Protein AF-A0A6G1YR35-F1 (afdb_monomer_lite)

Foldseek 3Di:
DPVQFPDWPDWDWDDDPQAIEIETETEGEPPDDPVNVVVVVVVVQVVVCVVPVRHPPYHYHYDYPDDVVVVVVVVVVD

Radius of gyration: 15.6 Å; chains: 1; bounding box: 38×32×39 Å

Structure (mmCIF, N/CA/C/O backbone):
data_AF-A0A6G1YR35-F1
#
_entry.id   AF-A0A6G1YR35-F1
#
loop_
_atom_site.group_PDB
_atom_site.id
_atom_site.type_symbol
_atom_site.label_atom_id
_atom_site.label_alt_id
_atom_site.label_comp_id
_atom_site.label_asym_id
_atom_site.label_entity_id
_atom_site.label_seq_id
_atom_site.pdbx_PDB_ins_code
_atom_site.Cartn_x
_atom_site.Cartn_y
_atom_site.Cartn_z
_atom_site.occupancy
_atom_site.B_iso_or_equiv
_atom_site.auth_seq_id
_atom_site.auth_comp_id
_atom_site.auth_asym_id
_atom_site.auth_atom_id
_atom_site.pdbx_PDB_model_num
ATOM 1 N N . MET A 1 1 ? -2.859 -12.493 4.024 1.00 49.66 1 MET A N 1
ATOM 2 C CA . MET A 1 1 ? -3.519 -11.189 3.787 1.00 49.66 1 MET A CA 1
ATOM 3 C C . MET A 1 1 ? -3.171 -10.270 4.952 1.00 49.66 1 MET A C 1
ATOM 5 O O . MET A 1 1 ? -2.963 -10.799 6.035 1.00 49.66 1 MET A O 1
ATOM 9 N N . GLN A 1 2 ? -3.010 -8.958 4.738 1.00 62.38 2 GLN A N 1
ATOM 10 C CA . GLN A 1 2 ? -2.859 -8.000 5.846 1.00 62.38 2 GLN A CA 1
ATOM 11 C C . GLN A 1 2 ? -4.262 -7.714 6.401 1.00 62.38 2 GLN A C 1
ATOM 13 O O . GLN A 1 2 ? -5.070 -7.202 5.630 1.00 62.38 2 GLN A O 1
ATOM 18 N N . PRO A 1 3 ? -4.581 -8.084 7.655 1.00 66.56 3 PRO A N 1
ATOM 19 C CA . PRO A 1 3 ? -5.938 -7.974 8.196 1.00 66.56 3 PRO A CA 1
ATOM 20 C C . PRO A 1 3 ? -6.437 -6.528 8.288 1.00 66.56 3 PRO A C 1
ATOM 22 O O . PRO A 1 3 ? -7.637 -6.300 8.322 1.00 66.56 3 PRO A O 1
ATOM 25 N N . GLU A 1 4 ? -5.533 -5.550 8.285 1.00 73.75 4 GLU A N 1
ATOM 26 C CA . GLU A 1 4 ? -5.878 -4.131 8.335 1.00 73.75 4 GLU A CA 1
ATOM 27 C C . GLU A 1 4 ? -6.342 -3.552 6.993 1.00 73.75 4 GLU A C 1
ATOM 29 O O . GLU A 1 4 ? -7.016 -2.519 6.970 1.00 73.75 4 GLU A O 1
ATOM 34 N N . VAL A 1 5 ? -6.005 -4.211 5.880 1.00 74.94 5 VAL A N 1
ATOM 35 C CA . VAL A 1 5 ? -6.473 -3.836 4.543 1.00 74.94 5 VAL A CA 1
ATOM 36 C C . VAL A 1 5 ? -7.772 -4.581 4.288 1.00 74.94 5 VAL A C 1
ATOM 38 O O . VAL A 1 5 ? -7.757 -5.744 3.885 1.00 74.94 5 VAL A O 1
ATOM 41 N N . ASN A 1 6 ? -8.893 -3.904 4.524 1.00 76.31 6 ASN A N 1
ATOM 42 C CA . ASN A 1 6 ? -10.210 -4.510 4.379 1.00 76.31 6 ASN A CA 1
ATOM 43 C C . ASN A 1 6 ? -10.469 -4.892 2.912 1.00 76.31 6 ASN A C 1
ATOM 45 O O . ASN A 1 6 ? -10.895 -6.003 2.592 1.00 76.31 6 ASN A O 1
ATOM 49 N N . ARG A 1 7 ? -10.132 -3.988 1.980 1.00 79.12 7 ARG A N 1
ATOM 50 C CA . ARG A 1 7 ? -10.329 -4.236 0.550 1.00 79.12 7 ARG A CA 1
ATOM 51 C C . ARG A 1 7 ? -9.331 -3.486 -0.320 1.00 79.12 7 ARG A C 1
ATOM 53 O O . ARG A 1 7 ? -9.110 -2.294 -0.147 1.00 79.12 7 ARG A O 1
ATOM 60 N N . ILE A 1 8 ? -8.801 -4.159 -1.339 1.00 80.44 8 ILE A N 1
ATOM 61 C CA . ILE A 1 8 ? -8.126 -3.486 -2.456 1.00 80.44 8 ILE A CA 1
ATOM 62 C C . ILE A 1 8 ? -9.212 -3.010 -3.42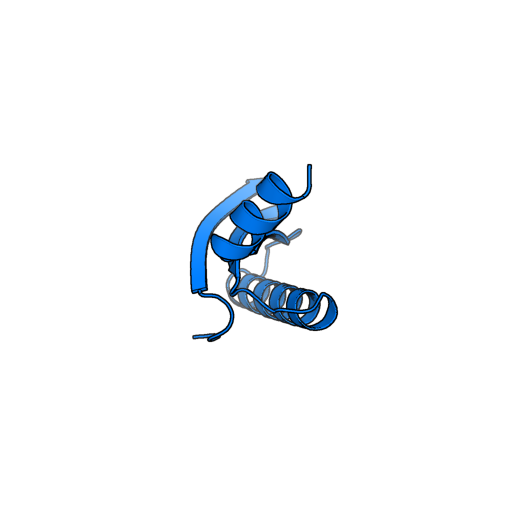2 1.00 80.44 8 ILE A C 1
ATOM 64 O O . ILE A 1 8 ? -9.974 -3.824 -3.947 1.00 80.44 8 ILE A O 1
ATOM 68 N N . ILE A 1 9 ? -9.302 -1.698 -3.636 1.00 78.62 9 ILE A N 1
ATOM 69 C CA . ILE A 1 9 ? -10.270 -1.099 -4.558 1.00 78.62 9 ILE A CA 1
ATOM 70 C C . ILE A 1 9 ? -9.777 -1.280 -5.988 1.00 78.62 9 ILE A C 1
ATOM 72 O O . ILE A 1 9 ? -10.526 -1.730 -6.854 1.00 78.62 9 ILE A O 1
ATOM 76 N N . THR A 1 10 ? -8.520 -0.925 -6.260 1.00 82.00 10 THR A N 1
ATOM 77 C CA . THR A 1 10 ? -7.963 -0.941 -7.615 1.00 82.00 10 THR A CA 1
ATOM 78 C C . THR A 1 10 ? -6.435 -0.955 -7.589 1.00 82.00 10 THR A C 1
ATOM 80 O O . THR A 1 10 ? -5.806 -0.305 -6.757 1.00 82.00 10 THR A O 1
ATOM 83 N N . ILE A 1 11 ? -5.829 -1.657 -8.552 1.00 83.88 11 ILE A N 1
ATOM 84 C CA . ILE A 1 11 ? -4.406 -1.535 -8.885 1.00 83.88 11 ILE A CA 1
ATOM 85 C C . ILE A 1 11 ? -4.305 -1.231 -10.378 1.00 83.88 11 ILE A C 1
ATOM 87 O O . ILE A 1 11 ? -4.840 -1.972 -11.202 1.00 83.88 11 ILE A O 1
ATOM 91 N N . ARG A 1 12 ? -3.634 -0.137 -10.740 1.00 84.62 12 ARG A N 1
ATOM 92 C CA . ARG A 1 12 ? -3.401 0.257 -12.135 1.00 84.62 12 ARG A CA 1
ATOM 93 C C . ARG A 1 12 ? -1.926 0.507 -12.358 1.00 84.62 12 ARG A C 1
ATOM 95 O O . ARG A 1 12 ? -1.305 1.251 -11.604 1.00 84.62 12 ARG A O 1
ATOM 102 N N . THR A 1 13 ? -1.389 -0.060 -13.426 1.00 83.75 13 THR A N 1
ATOM 103 C CA . THR A 1 13 ? -0.029 0.220 -13.876 1.00 83.75 13 THR A CA 1
ATOM 104 C C . THR A 1 13 ? -0.068 0.978 -15.193 1.00 83.75 13 THR A C 1
ATOM 106 O O . THR A 1 13 ? -0.902 0.717 -16.060 1.00 83.75 13 THR A O 1
ATOM 109 N N . ARG A 1 14 ? 0.818 1.960 -15.348 1.00 84.25 14 ARG A N 1
ATOM 110 C CA . ARG A 1 14 ? 0.979 2.710 -16.594 1.00 84.25 14 ARG A CA 1
ATOM 111 C C . ARG A 1 14 ? 2.447 2.740 -16.969 1.00 84.25 14 ARG A C 1
ATOM 113 O O . ARG A 1 14 ? 3.267 3.249 -16.211 1.00 84.25 14 ARG A O 1
ATOM 120 N N . ARG A 1 15 ? 2.772 2.254 -18.166 1.00 80.56 15 ARG A N 1
ATOM 121 C CA . ARG A 1 15 ? 4.101 2.444 -18.745 1.00 80.56 15 ARG A CA 1
ATOM 122 C C . ARG A 1 15 ? 4.206 3.867 -19.296 1.00 80.56 15 ARG A C 1
ATOM 124 O O . ARG A 1 15 ? 3.451 4.246 -20.188 1.00 80.56 15 ARG A O 1
ATOM 131 N N . CYS A 1 16 ? 5.129 4.646 -18.750 1.00 75.81 16 CYS A N 1
ATOM 132 C CA . CYS A 1 16 ? 5.515 5.969 -19.223 1.00 75.81 16 CYS A CA 1
ATOM 133 C C . CYS A 1 16 ? 6.966 5.898 -19.704 1.00 75.81 16 CYS A C 1
ATOM 135 O O . CYS A 1 16 ? 7.895 6.042 -18.911 1.00 75.81 16 CYS A O 1
ATOM 137 N N . SER A 1 17 ? 7.148 5.681 -21.010 1.00 78.44 17 SER A N 1
ATOM 138 C CA . SER A 1 17 ? 8.467 5.510 -21.631 1.00 78.44 17 SER A CA 1
ATOM 139 C C . SER A 1 17 ? 9.283 4.408 -20.921 1.00 78.44 17 SER A C 1
ATOM 141 O O . SER A 1 17 ? 8.877 3.240 -20.930 1.00 78.44 17 SER A O 1
ATOM 143 N N . GLU A 1 18 ? 10.382 4.778 -20.261 1.00 76.31 18 GLU A N 1
ATOM 144 C CA . GLU A 1 18 ? 11.284 3.894 -19.514 1.00 76.31 18 GLU A CA 1
ATOM 145 C C . GLU A 1 18 ? 10.839 3.597 -18.073 1.00 76.31 18 GLU A C 1
ATOM 147 O O . GLU A 1 18 ? 11.453 2.775 -17.399 1.00 76.31 18 GLU A O 1
ATOM 152 N N . ARG A 1 19 ? 9.779 4.245 -17.574 1.00 73.69 19 ARG A N 1
ATOM 153 C CA . ARG A 1 19 ? 9.302 4.080 -16.192 1.00 73.69 19 ARG A CA 1
ATOM 154 C C . ARG A 1 19 ? 7.924 3.437 -16.150 1.00 73.69 19 ARG A C 1
ATOM 156 O O . ARG A 1 19 ? 7.052 3.753 -16.958 1.00 73.69 19 ARG A O 1
ATOM 163 N N . CYS A 1 20 ? 7.697 2.559 -15.180 1.00 81.56 20 CYS A N 1
ATOM 164 C CA . CYS A 1 20 ? 6.363 2.056 -14.868 1.00 81.56 20 CYS A CA 1
ATOM 165 C C . CYS A 1 20 ? 5.815 2.805 -13.649 1.00 81.56 20 CYS A C 1
ATOM 167 O O . CYS A 1 20 ? 6.497 2.939 -12.642 1.00 81.56 20 CYS A O 1
ATOM 169 N N . LEU A 1 21 ? 4.594 3.316 -13.734 1.00 84.38 21 LEU A N 1
ATOM 170 C CA . LEU A 1 21 ? 3.885 3.930 -12.616 1.00 84.38 21 LEU A CA 1
ATOM 171 C C . LEU A 1 21 ? 2.883 2.922 -12.077 1.00 84.38 21 LEU A C 1
ATOM 173 O O . LEU A 1 21 ? 2.156 2.332 -12.875 1.00 84.38 21 LEU A O 1
ATOM 177 N N . ALA A 1 22 ? 2.789 2.773 -10.759 1.00 85.19 22 ALA A N 1
ATOM 178 C CA . ALA A 1 22 ? 1.694 2.034 -10.137 1.00 85.19 22 ALA A CA 1
ATOM 179 C C . ALA A 1 22 ? 0.839 2.955 -9.276 1.00 85.19 22 ALA A C 1
ATOM 181 O O . ALA A 1 22 ? 1.347 3.771 -8.508 1.00 85.19 22 ALA A O 1
ATOM 182 N N . TYR A 1 23 ? -0.466 2.770 -9.404 1.00 86.50 23 TYR A N 1
ATOM 183 C CA . TYR A 1 23 ? -1.496 3.377 -8.586 1.00 86.50 23 TYR A CA 1
ATOM 184 C C . TYR A 1 23 ? -2.192 2.254 -7.830 1.00 86.50 23 TYR A C 1
ATOM 186 O O . TYR A 1 23 ? -2.718 1.330 -8.453 1.00 86.50 23 TYR A O 1
ATOM 194 N N . HIS A 1 24 ? -2.171 2.327 -6.506 1.00 85.50 24 HIS A N 1
ATOM 195 C CA . HIS A 1 24 ? -2.862 1.394 -5.628 1.00 85.50 24 HIS A CA 1
ATOM 196 C C . HIS A 1 24 ? -3.895 2.164 -4.817 1.00 85.50 24 HIS A C 1
ATOM 198 O O . HIS A 1 24 ? -3.560 3.160 -4.186 1.00 85.50 24 HIS A O 1
ATOM 204 N N . GLU A 1 25 ? -5.130 1.693 -4.821 1.00 86.38 25 GLU A N 1
ATOM 205 C CA . GLU A 1 25 ? -6.211 2.252 -4.024 1.00 86.38 25 GLU A CA 1
ATOM 206 C C . GLU A 1 25 ? -6.767 1.161 -3.116 1.00 86.38 25 GLU A C 1
ATOM 208 O O . GLU A 1 25 ? -7.116 0.070 -3.586 1.00 86.38 25 GLU A O 1
ATOM 213 N N . SER A 1 26 ? -6.825 1.431 -1.816 1.00 84.56 26 SER A N 1
ATOM 214 C CA . SER A 1 26 ? -7.281 0.462 -0.822 1.00 84.56 26 SER A CA 1
ATOM 215 C C . SER A 1 26 ? -8.090 1.103 0.297 1.00 84.56 26 SER A C 1
ATOM 217 O O . SER A 1 26 ? -7.842 2.234 0.713 1.00 84.56 26 SER A O 1
ATOM 219 N N . LYS A 1 27 ? -9.071 0.334 0.779 1.00 84.38 27 LYS A N 1
ATOM 220 C CA . LYS A 1 27 ? -9.816 0.624 1.997 1.00 84.38 27 LYS A CA 1
ATOM 221 C C . LYS A 1 27 ? -9.127 -0.014 3.177 1.00 84.38 27 LYS A C 1
ATOM 223 O O . LYS A 1 27 ? -8.882 -1.227 3.186 1.00 84.38 27 LYS A O 1
ATOM 228 N N . PHE A 1 28 ? -8.814 0.812 4.154 1.00 86.12 28 PHE A N 1
ATOM 229 C CA . PHE A 1 28 ? -8.251 0.375 5.414 1.00 86.12 28 PHE A CA 1
ATOM 230 C C . PHE A 1 28 ? -9.353 0.318 6.470 1.00 86.12 28 PHE A C 1
ATOM 232 O O . PHE A 1 28 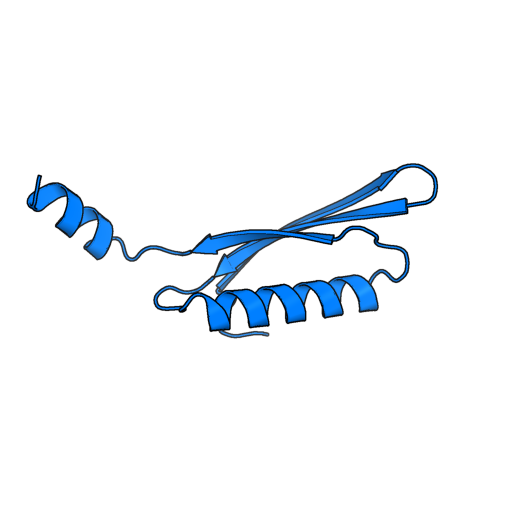? -10.353 1.031 6.383 1.00 86.12 28 PHE A O 1
ATOM 239 N N . SER A 1 29 ? -9.160 -0.568 7.443 1.00 82.69 29 SER A N 1
ATOM 240 C CA . SER A 1 29 ? -10.084 -0.730 8.568 1.00 82.69 29 SER A CA 1
ATOM 241 C C . SER A 1 29 ? -10.148 0.544 9.416 1.00 82.69 29 SER A C 1
ATOM 243 O O . SER A 1 29 ? -9.154 1.272 9.503 1.00 82.69 29 SER A O 1
ATOM 245 N N . ASP A 1 30 ? -11.289 0.787 10.063 1.00 73.12 30 ASP A N 1
ATOM 246 C CA . ASP A 1 30 ? -11.442 1.898 11.008 1.00 73.12 30 ASP A CA 1
ATOM 247 C C . ASP A 1 30 ? -10.535 1.726 12.247 1.00 73.12 30 ASP A C 1
ATOM 249 O O . ASP A 1 30 ? -10.039 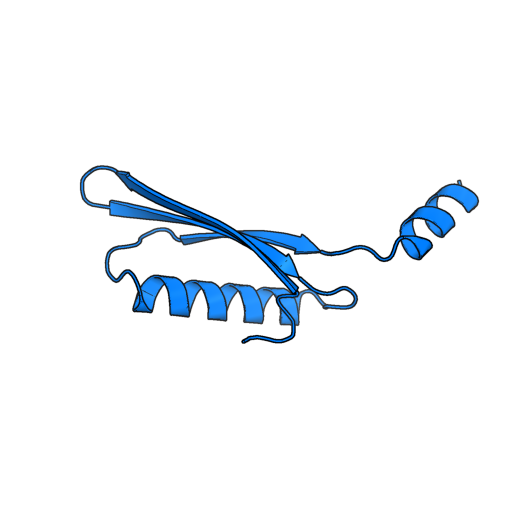0.633 12.544 1.00 73.12 30 ASP A O 1
ATOM 253 N N . GLY A 1 31 ? -10.300 2.817 12.976 1.00 75.38 31 GLY A N 1
ATOM 254 C CA . GLY A 1 31 ? -9.526 2.837 14.218 1.00 75.38 31 GLY A CA 1
ATOM 255 C C . GLY A 1 31 ? -8.011 2.720 14.026 1.00 75.38 31 GLY A C 1
ATOM 256 O O . GLY A 1 31 ? -7.280 2.498 14.993 1.00 75.38 31 GLY A O 1
ATOM 257 N N . LEU A 1 32 ? -7.510 2.854 12.794 1.00 80.19 32 LEU A N 1
ATOM 258 C CA . LEU A 1 32 ? -6.074 2.912 12.530 1.00 80.19 32 LEU A CA 1
ATOM 259 C C . LEU A 1 32 ? -5.536 4.322 12.783 1.00 80.19 32 LEU A C 1
ATOM 261 O O . LEU A 1 32 ? -5.969 5.294 12.170 1.00 80.19 32 LEU A O 1
ATOM 265 N N . TYR A 1 33 ? -4.533 4.415 13.649 1.00 84.38 33 TYR A N 1
ATOM 266 C CA . TYR A 1 33 ? -3.770 5.644 13.855 1.00 84.38 33 TYR A CA 1
ATOM 267 C C . TYR A 1 33 ? -2.771 5.874 12.715 1.00 84.38 33 TYR A C 1
ATOM 269 O O . TYR A 1 33 ? -2.312 4.915 12.083 1.00 84.38 33 TYR A O 1
ATOM 277 N N . THR A 1 34 ? -2.405 7.139 12.488 1.00 84.62 34 THR A N 1
ATOM 278 C CA . THR A 1 34 ? -1.529 7.595 11.395 1.00 84.62 34 THR A CA 1
ATOM 279 C C . THR A 1 34 ? -0.273 6.738 11.233 1.00 84.62 34 THR A C 1
ATOM 281 O O . THR A 1 34 ? -0.034 6.227 10.143 1.00 84.62 34 THR A O 1
ATOM 284 N N . ASP A 1 35 ? 0.456 6.456 12.315 1.00 87.81 35 ASP A N 1
ATOM 285 C CA . ASP A 1 35 ? 1.687 5.652 12.275 1.00 87.81 35 ASP A CA 1
ATOM 286 C C . ASP A 1 35 ? 1.455 4.248 11.695 1.00 87.81 35 ASP A C 1
ATOM 288 O O . ASP A 1 35 ? 2.254 3.717 10.920 1.00 87.81 35 ASP A O 1
ATOM 292 N N . LYS A 1 36 ? 0.323 3.622 12.040 1.00 86.00 36 LYS A N 1
ATOM 293 C CA . LYS A 1 36 ? -0.020 2.287 11.540 1.00 86.00 36 LYS A CA 1
ATOM 294 C C . LYS A 1 36 ? -0.426 2.337 10.066 1.00 86.00 36 LYS A C 1
ATOM 296 O O . LYS A 1 36 ? -0.112 1.403 9.326 1.00 86.00 36 LYS A O 1
ATOM 301 N N . ILE A 1 37 ? -1.078 3.418 9.635 1.00 86.56 37 ILE A N 1
ATOM 302 C CA . ILE A 1 37 ? -1.413 3.668 8.226 1.00 86.56 37 ILE A CA 1
ATOM 303 C C . ILE A 1 37 ? -0.130 3.813 7.403 1.00 86.56 37 ILE A C 1
ATOM 305 O O . ILE A 1 37 ? 0.003 3.153 6.373 1.00 86.56 37 ILE A O 1
ATOM 309 N N . GLU A 1 38 ? 0.838 4.601 7.872 1.00 87.06 38 GLU A N 1
ATOM 310 C CA . GLU A 1 38 ? 2.129 4.789 7.198 1.00 87.06 38 GLU A CA 1
ATOM 311 C C . GLU A 1 38 ? 2.896 3.467 7.058 1.00 87.06 38 GLU A C 1
ATOM 313 O O . GLU A 1 38 ? 3.315 3.104 5.956 1.00 87.06 38 GLU A O 1
ATOM 318 N N . LEU A 1 39 ? 2.967 2.671 8.131 1.00 89.50 39 LEU A N 1
ATOM 319 C CA . LEU A 1 39 ? 3.594 1.345 8.100 1.00 89.50 39 LEU A CA 1
ATOM 320 C C . LEU A 1 39 ? 2.921 0.389 7.104 1.00 89.50 39 LEU A C 1
ATOM 322 O O . LEU A 1 39 ? 3.591 -0.431 6.468 1.00 89.50 39 LEU A O 1
ATOM 326 N N . LEU A 1 40 ? 1.595 0.448 6.972 1.00 87.50 40 LEU A N 1
ATOM 327 C CA . LEU A 1 40 ? 0.859 -0.357 5.996 1.00 87.50 40 LEU A CA 1
ATOM 328 C C . LEU A 1 40 ? 1.124 0.120 4.568 1.00 87.50 40 LEU A C 1
ATOM 330 O O . LEU A 1 40 ? 1.404 -0.709 3.700 1.00 87.50 40 LEU A O 1
ATOM 334 N N . ILE A 1 41 ? 1.101 1.434 4.333 1.00 88.75 41 ILE A N 1
ATOM 335 C CA . ILE A 1 41 ? 1.445 2.042 3.044 1.00 88.75 41 ILE A CA 1
ATOM 336 C C . ILE A 1 41 ? 2.843 1.592 2.609 1.00 88.75 41 ILE A C 1
ATOM 338 O O . ILE A 1 41 ? 3.011 1.146 1.473 1.00 88.75 41 ILE A O 1
ATOM 342 N N . ASP A 1 42 ? 3.833 1.633 3.496 1.00 90.50 42 ASP A N 1
ATOM 343 C CA . ASP A 1 42 ? 5.202 1.250 3.154 1.00 90.50 42 ASP A CA 1
ATOM 344 C C . ASP A 1 42 ? 5.344 -0.247 2.874 1.00 90.50 42 ASP A C 1
ATOM 346 O O . ASP A 1 42 ? 5.984 -0.630 1.890 1.00 90.50 42 ASP A O 1
ATOM 350 N N . LYS A 1 43 ? 4.654 -1.108 3.633 1.00 90.62 43 LYS A N 1
ATOM 351 C CA . LYS A 1 43 ? 4.583 -2.545 3.316 1.00 90.62 43 LYS A CA 1
ATOM 352 C C . LYS A 1 43 ? 3.940 -2.805 1.951 1.00 90.62 43 LYS A C 1
ATOM 354 O O . LYS A 1 43 ? 4.377 -3.706 1.235 1.00 90.62 43 LYS A O 1
ATOM 359 N N . ILE A 1 44 ? 2.899 -2.054 1.582 1.00 88.06 44 ILE A N 1
ATOM 360 C CA . ILE A 1 44 ? 2.260 -2.190 0.265 1.00 88.06 44 ILE A CA 1
ATOM 361 C C . ILE A 1 44 ? 3.215 -1.710 -0.831 1.00 88.06 44 ILE A C 1
ATOM 363 O O . ILE A 1 44 ? 3.381 -2.424 -1.820 1.00 88.06 44 ILE A O 1
ATOM 367 N N . LYS A 1 45 ? 3.892 -0.564 -0.657 1.00 88.44 45 LYS A N 1
ATOM 368 C CA . LYS A 1 45 ?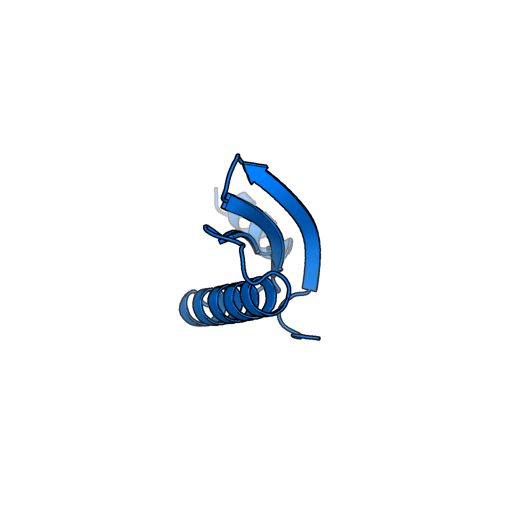 4.908 -0.081 -1.610 1.00 88.44 45 LYS A CA 1
ATOM 369 C C . LYS A 1 45 ? 5.992 -1.129 -1.827 1.00 88.44 45 LYS A C 1
ATOM 371 O O . LYS A 1 45 ? 6.290 -1.441 -2.973 1.00 88.44 45 LYS A O 1
ATOM 376 N N . GLN A 1 46 ? 6.528 -1.699 -0.747 1.00 90.31 46 GLN A N 1
ATOM 377 C CA . GLN A 1 46 ? 7.555 -2.735 -0.824 1.00 90.31 46 GLN A CA 1
ATOM 378 C C . GLN A 1 46 ? 7.077 -3.922 -1.666 1.00 90.31 46 GLN A C 1
ATOM 380 O O . GLN A 1 46 ? 7.743 -4.292 -2.628 1.00 90.31 46 GLN A O 1
ATOM 385 N N . LYS A 1 47 ? 5.889 -4.463 -1.377 1.00 88.31 47 LYS A N 1
ATOM 386 C CA . LYS A 1 47 ? 5.333 -5.593 -2.137 1.00 88.31 47 LYS A CA 1
ATOM 387 C C . LYS A 1 47 ? 5.078 -5.268 -3.607 1.00 88.31 47 LYS A C 1
ATOM 389 O O . LYS A 1 47 ? 5.274 -6.125 -4.463 1.00 88.31 47 LYS A O 1
ATOM 394 N N . VAL A 1 48 ? 4.626 -4.052 -3.912 1.00 86.19 48 VAL A N 1
ATOM 395 C CA . VAL A 1 48 ? 4.421 -3.607 -5.299 1.00 86.19 48 VAL A CA 1
ATOM 396 C C . VAL A 1 48 ? 5.758 -3.521 -6.037 1.00 86.19 48 VAL A C 1
ATOM 398 O O . VAL A 1 48 ? 5.842 -3.980 -7.173 1.00 86.19 48 VAL A O 1
ATOM 401 N N . THR A 1 49 ? 6.802 -2.999 -5.394 1.00 87.19 49 THR A N 1
ATOM 402 C CA . THR A 1 49 ? 8.154 -2.932 -5.965 1.00 87.19 49 THR A CA 1
ATOM 403 C C . THR A 1 49 ? 8.773 -4.319 -6.147 1.00 87.19 49 THR A C 1
ATOM 405 O O . THR A 1 49 ? 9.370 -4.580 -7.185 1.00 87.19 49 THR A O 1
ATOM 408 N N . GLU A 1 50 ? 8.591 -5.235 -5.191 1.00 89.44 50 GLU A N 1
ATOM 409 C CA . GLU A 1 50 ? 9.035 -6.633 -5.310 1.00 89.44 50 GLU A CA 1
ATOM 410 C C . GLU A 1 50 ? 8.342 -7.352 -6.476 1.00 89.44 50 GLU A C 1
ATOM 412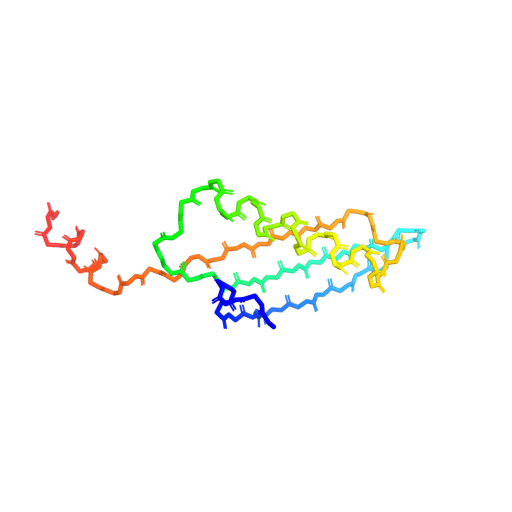 O O . GLU A 1 50 ? 8.982 -8.082 -7.231 1.00 89.44 50 GLU A O 1
ATOM 417 N N . ALA A 1 51 ? 7.039 -7.119 -6.658 1.00 85.88 51 ALA A N 1
ATOM 418 C CA . ALA A 1 51 ? 6.273 -7.712 -7.749 1.00 85.88 51 ALA A CA 1
ATOM 419 C C . ALA A 1 51 ? 6.567 -7.068 -9.117 1.00 85.88 51 ALA A C 1
ATOM 421 O O . ALA A 1 51 ? 6.426 -7.725 -10.149 1.00 85.88 51 ALA A O 1
ATOM 422 N N . ILE A 1 52 ? 6.942 -5.784 -9.146 1.00 83.69 52 ILE A N 1
ATOM 423 C CA . ILE A 1 52 ? 7.162 -5.002 -10.370 1.00 83.69 52 ILE A CA 1
ATOM 424 C C . ILE A 1 52 ? 8.463 -4.190 -10.222 1.00 83.69 52 ILE A C 1
ATOM 426 O O . ILE A 1 52 ? 8.410 -2.998 -9.926 1.00 83.69 52 ILE A O 1
ATOM 430 N N . PRO A 1 53 ? 9.644 -4.784 -10.477 1.00 79.38 53 PRO A N 1
ATOM 431 C CA . PRO A 1 53 ? 10.943 -4.184 -10.126 1.00 79.38 53 PRO A CA 1
ATOM 432 C C . PRO A 1 53 ? 11.252 -2.830 -10.786 1.00 79.38 53 PRO A C 1
ATOM 434 O O . PRO A 1 53 ? 12.078 -2.066 -10.300 1.00 79.38 53 PRO A O 1
ATOM 437 N N . TYR A 1 54 ? 10.599 -2.525 -11.907 1.00 83.38 54 TYR A N 1
ATOM 438 C CA . TYR A 1 54 ? 10.778 -1.299 -12.696 1.00 83.38 54 TYR A CA 1
ATOM 439 C C . TYR A 1 54 ? 9.701 -0.236 -12.415 1.00 83.38 54 TYR A C 1
ATOM 441 O O . TYR A 1 54 ? 9.564 0.741 -13.161 1.00 83.38 54 TYR A O 1
ATOM 449 N N . VAL A 1 55 ? 8.900 -0.424 -11.363 1.00 81.69 55 VAL A N 1
ATOM 450 C CA . VAL A 1 55 ? 7.903 0.556 -10.941 1.00 81.69 55 VAL A CA 1
ATOM 451 C C . VAL A 1 55 ? 8.561 1.704 -10.172 1.00 81.69 55 VAL A C 1
ATOM 453 O O . VAL A 1 55 ? 9.157 1.517 -9.117 1.00 81.69 55 VAL A O 1
ATOM 456 N N . ASN A 1 56 ? 8.474 2.916 -10.713 1.00 77.69 56 ASN A N 1
ATOM 457 C CA . ASN A 1 56 ? 8.946 4.125 -10.056 1.00 77.69 56 ASN A CA 1
ATOM 458 C C . ASN A 1 56 ? 8.300 5.387 -10.672 1.00 77.69 56 ASN A C 1
ATOM 460 O O . ASN A 1 56 ?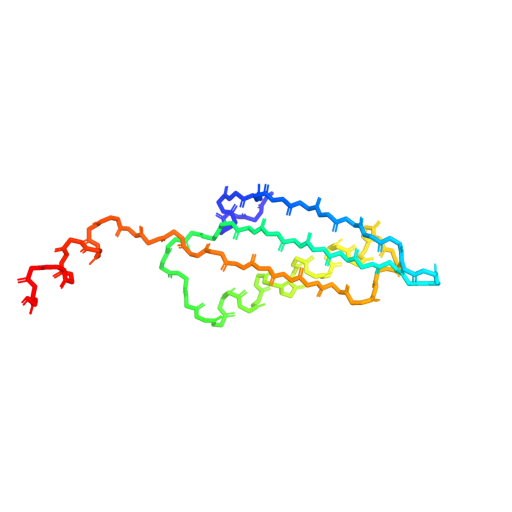 8.592 5.704 -11.834 1.00 77.69 56 ASN A O 1
ATOM 464 N N . PRO A 1 57 ? 7.497 6.172 -9.920 1.00 77.75 57 PRO A N 1
ATOM 465 C CA . PRO A 1 57 ? 7.045 5.972 -8.529 1.00 77.75 57 PRO A CA 1
ATOM 466 C C . PRO A 1 57 ? 5.833 5.033 -8.338 1.00 77.75 57 PRO A C 1
ATOM 468 O O . PRO A 1 57 ? 5.029 4.825 -9.250 1.00 77.75 57 PRO A O 1
ATOM 471 N N . VAL A 1 58 ? 5.656 4.552 -7.097 1.00 85.38 58 VAL A N 1
ATOM 472 C CA . VAL A 1 58 ? 4.419 3.920 -6.590 1.00 85.38 58 VAL A CA 1
ATOM 473 C C . VAL A 1 58 ? 3.598 4.959 -5.827 1.00 85.38 58 VAL A C 1
ATOM 475 O O . VAL A 1 58 ? 4.087 5.556 -4.869 1.00 85.38 58 VAL A O 1
ATOM 478 N N . LYS A 1 59 ? 2.345 5.166 -6.234 1.00 85.44 59 LYS A N 1
ATOM 479 C CA . LYS A 1 59 ? 1.386 6.037 -5.546 1.00 85.44 59 LYS A CA 1
ATOM 480 C C . LYS A 1 59 ? 0.297 5.192 -4.899 1.00 85.44 59 LYS A C 1
ATOM 482 O O . LYS A 1 59 ? -0.298 4.344 -5.563 1.00 85.44 59 LYS A O 1
ATOM 487 N N . ILE A 1 60 ? 0.036 5.440 -3.619 1.00 83.56 60 ILE A N 1
ATOM 488 C CA . ILE A 1 60 ? -0.984 4.731 -2.845 1.00 83.56 60 ILE A CA 1
ATOM 489 C C . ILE A 1 60 ? -2.006 5.744 -2.342 1.00 83.56 60 ILE A C 1
ATOM 491 O O . ILE A 1 60 ? -1.631 6.737 -1.723 1.00 83.56 60 ILE A O 1
ATOM 495 N N . TYR A 1 61 ? -3.276 5.481 -2.627 1.00 84.00 61 TYR A N 1
ATOM 496 C CA . TYR A 1 61 ? -4.426 6.206 -2.109 1.00 84.00 61 TYR A CA 1
ATOM 497 C C . TYR A 1 61 ? -5.128 5.315 -1.091 1.00 84.00 61 TYR A C 1
ATOM 499 O O . TYR A 1 61 ? -5.401 4.145 -1.370 1.00 84.00 61 TYR A O 1
ATOM 507 N N . VAL A 1 62 ? -5.383 5.866 0.091 1.00 80.69 62 VAL A N 1
ATOM 508 C CA . VAL A 1 62 ? -6.024 5.150 1.192 1.00 80.69 62 VAL A CA 1
ATOM 509 C C . VAL A 1 62 ? -7.320 5.857 1.542 1.00 80.69 62 VAL A C 1
ATOM 511 O O . VAL A 1 62 ? -7.325 7.060 1.797 1.00 80.69 62 VAL A O 1
ATOM 514 N N . GLU A 1 63 ? -8.404 5.093 1.569 1.00 79.62 63 GLU A N 1
ATOM 515 C CA . GLU A 1 63 ? -9.679 5.516 2.134 1.00 79.62 63 GLU A CA 1
ATOM 516 C C . GLU A 1 63 ? -9.872 4.771 3.460 1.00 79.62 63 GLU A C 1
ATOM 518 O O . GLU A 1 63 ? -9.769 3.544 3.512 1.00 79.62 63 GLU A O 1
ATOM 523 N N . LEU A 1 64 ? -10.116 5.503 4.546 1.00 78.00 64 LEU A N 1
ATOM 524 C CA . LEU A 1 64 ? -10.480 4.896 5.824 1.00 78.00 64 LEU A CA 1
ATOM 525 C C . LEU A 1 64 ? -11.981 4.624 5.809 1.00 78.00 64 LEU A C 1
ATOM 527 O O . LEU A 1 64 ? -12.763 5.523 5.493 1.00 78.00 64 LEU A O 1
ATOM 531 N N . GLU A 1 65 ? -12.390 3.402 6.141 1.00 69.25 65 GLU A N 1
ATOM 532 C CA . GLU A 1 65 ? -13.795 3.163 6.457 1.00 69.25 65 GLU A CA 1
ATOM 533 C C . GLU A 1 65 ? -14.126 3.931 7.732 1.00 69.25 65 GLU A C 1
ATOM 535 O O . GLU A 1 65 ? -13.608 3.612 8.792 1.00 69.25 65 GLU A O 1
ATOM 540 N N . ARG A 1 66 ? -14.945 4.977 7.616 1.00 62.06 66 ARG A N 1
ATOM 541 C CA . ARG A 1 66 ? -15.517 5.648 8.780 1.00 62.06 66 ARG A CA 1
ATOM 542 C C . ARG A 1 66 ? -16.731 4.859 9.233 1.00 62.06 66 ARG A C 1
ATOM 544 O O . ARG A 1 66 ? -17.614 4.569 8.419 1.00 62.06 66 ARG A O 1
ATOM 551 N N . ASP A 1 67 ? -16.792 4.522 10.514 1.00 57.91 67 ASP A N 1
ATOM 552 C CA . ASP A 1 67 ? -17.993 3.930 11.078 1.00 57.91 67 ASP A CA 1
ATOM 553 C C . ASP A 1 67 ? -19.177 4.896 10.902 1.00 57.91 67 ASP A C 1
ATOM 555 O O . ASP A 1 67 ? -19.088 6.074 11.255 1.00 57.91 67 ASP A O 1
ATOM 559 N N . ARG A 1 68 ? -20.313 4.426 10.370 1.00 57.19 68 ARG A N 1
ATOM 560 C CA . ARG A 1 68 ? -21.479 5.293 10.067 1.00 57.19 68 ARG A CA 1
ATOM 561 C C . ARG A 1 68 ? -22.055 5.980 11.309 1.00 57.19 68 ARG A C 1
ATOM 563 O O . ARG A 1 68 ? -22.808 6.943 11.184 1.00 57.19 68 ARG A O 1
ATOM 570 N N . PHE A 1 69 ? -21.713 5.486 12.498 1.00 56.97 69 PHE A N 1
ATOM 571 C CA . PHE A 1 69 ? -22.039 6.121 13.772 1.00 56.97 69 PHE A CA 1
ATOM 572 C C . PHE A 1 69 ? -21.268 7.423 14.010 1.00 56.97 69 PHE A C 1
ATOM 574 O O . PHE A 1 69 ? -21.835 8.350 14.586 1.00 56.97 69 PHE A O 1
ATOM 581 N N . SER A 1 70 ? -20.022 7.522 13.537 1.00 55.22 70 SER A N 1
ATOM 582 C CA . SER A 1 70 ? -19.214 8.741 13.670 1.00 55.22 70 SER A CA 1
ATOM 583 C C . SER A 1 70 ? -19.796 9.895 12.842 1.00 55.22 70 SER A C 1
ATOM 585 O O . SER A 1 70 ? -19.996 10.988 13.369 1.00 55.22 70 SER A O 1
ATOM 587 N N . ASP A 1 71 ? -20.233 9.614 11.609 1.00 56.12 71 ASP A N 1
ATOM 588 C CA . ASP A 1 71 ? -20.915 10.584 10.739 1.00 56.12 71 ASP A CA 1
ATOM 589 C C . ASP A 1 71 ? -22.282 11.041 11.295 1.00 56.12 71 ASP A C 1
ATOM 591 O O . ASP A 1 71 ? -22.727 12.165 11.051 1.00 56.12 71 ASP A O 1
ATOM 595 N N . LEU A 1 72 ? -22.983 10.172 12.033 1.00 53.84 72 LEU A N 1
ATOM 596 C CA . LEU A 1 72 ? -24.276 10.492 12.651 1.00 53.84 72 LEU A CA 1
ATOM 597 C C . LEU A 1 72 ? -24.110 11.390 13.883 1.00 53.84 72 LEU A C 1
ATOM 599 O O . LEU A 1 72 ? -24.942 12.265 14.115 1.00 53.84 72 LEU A O 1
ATOM 603 N N . PHE A 1 73 ? -23.031 11.195 14.643 1.00 50.84 73 PHE A N 1
ATOM 604 C CA . PHE A 1 73 ? -22.712 12.009 15.813 1.00 50.84 73 PHE A CA 1
ATOM 605 C C . PHE A 1 73 ? -22.263 13.421 15.410 1.00 50.84 73 PHE A C 1
ATOM 607 O O . PHE A 1 73 ? -22.751 14.393 15.978 1.00 50.84 73 PHE A O 1
ATOM 614 N N . GLU A 1 74 ? -21.431 13.562 14.370 1.00 56.12 74 GLU A N 1
ATOM 615 C CA . GLU A 1 74 ? -21.037 14.883 13.850 1.00 56.12 74 GLU A CA 1
ATOM 616 C C . GLU A 1 74 ? -22.233 15.697 13.323 1.00 56.12 74 GLU A C 1
ATOM 618 O O . GLU A 1 74 ? -22.279 16.911 13.510 1.00 56.12 74 GLU A O 1
ATOM 623 N N . ARG A 1 75 ? -23.243 15.046 12.725 1.00 55.53 75 ARG A N 1
ATOM 624 C CA . ARG A 1 75 ? -24.465 15.716 12.230 1.00 55.53 75 ARG A CA 1
ATOM 625 C C . ARG A 1 75 ? -25.480 16.083 13.313 1.00 55.53 75 ARG A C 1
ATOM 627 O O . ARG A 1 75 ? -26.400 16.831 13.014 1.00 55.53 75 ARG A O 1
ATOM 634 N N . LEU A 1 76 ? -25.365 15.529 14.519 1.00 52.84 76 LEU A N 1
ATOM 635 C CA . LEU A 1 76 ? -26.254 15.835 15.649 1.00 52.84 76 LEU A CA 1
ATOM 636 C C . LEU A 1 76 ? -25.694 16.935 16.564 1.00 52.84 76 LEU A C 1
ATOM 638 O O . LEU A 1 76 ? -26.433 17.477 17.382 1.00 52.84 76 LEU A O 1
ATOM 642 N N . VAL A 1 77 ? -24.399 17.241 16.449 1.00 54.12 77 VAL A N 1
ATOM 643 C CA . VAL A 1 77 ? -23.687 18.234 17.274 1.00 54.12 77 VAL A CA 1
ATOM 644 C C . VAL A 1 77 ? -23.537 19.592 16.552 1.00 54.12 77 VAL A C 1
ATOM 646 O O . VAL A 1 77 ? -23.070 20.559 17.151 1.00 54.12 77 VAL A O 1
ATOM 649 N N . HIS A 1 78 ? -24.005 19.696 15.303 1.00 44.06 78 HIS A N 1
ATOM 650 C CA . HIS A 1 78 ? -24.118 20.930 14.512 1.00 44.06 78 HIS A CA 1
ATOM 651 C C . HIS A 1 78 ? -25.566 21.199 14.096 1.00 44.06 78 HIS A C 1
ATOM 653 O O . HIS A 1 78 ? -25.890 22.395 13.914 1.00 44.06 78 HIS A O 1
#

pLDDT: mean 77.31, std 12.03, range [44.06, 90.62]

Secondary structure (DSSP, 8-state):
--TTEEEEEEEEEEEETTEEEEEEEEEEPTT--HHHHHHHHHHHHHHHHHH-TTEEEEEEEEEE---HHHHHHHHH--

Sequence (78 aa):
MQPEVNRIITIRTRRCSERCLAYHESKFSDGLYTDKIELLIDKIKQKVTEAIPYVNPVKIYVELERDRFSDLFERLVH